Protein AF-A0A2J4YG59-F1 (afdb_monomer)

Nearest PDB structures (foldseek):
  5ew5-assembly4_D  TM=4.279E-01  e=3.680E-01  Escherichia coli
  7nsu-assembly1_D  TM=4.277E-01  e=5.161E-01  Escherichia coli
  1ujw-assembly1_B  TM=4.300E-01  e=7.659E-01  Escherichia coli
  2ysu-assembly1_B  TM=3.953E-01  e=5.778E-01  Escherichia coli
  2b5u-assembly2_C  TM=3.049E-01  e=3.107E-01  Escherichia coli

Foldseek 3Di:
DDPPCPVVVVVVVVVVVVVVVVVVVVVLLVVLVVLLVVLVVLLVVLVVLLVVLVVQLVVLVVVLVVLVCCVPPPVPHDPVVNVVSVVSNVVSVVSNVVSVVVNVVSVVSNCVSVVNNCVVVVVAQPQDPNDGRHD

Mean predicted aligned error: 7.27 Å

Structure (mmCIF, N/CA/C/O backbone):
data_AF-A0A2J4YG59-F1
#
_entry.id   AF-A0A2J4YG59-F1
#
loop_
_atom_site.group_PDB
_atom_site.id
_atom_site.type_symbol
_atom_site.label_atom_id
_atom_site.label_alt_id
_atom_site.label_comp_id
_atom_site.label_asym_id
_atom_site.label_entity_id
_atom_site.label_seq_id
_atom_site.pdbx_PDB_ins_code
_atom_site.Cartn_x
_atom_site.Cartn_y
_atom_site.Cartn_z
_atom_site.occupancy
_atom_site.B_iso_or_equiv
_atom_site.auth_seq_id
_atom_site.auth_comp_id
_atom_site.auth_asym_id
_atom_site.auth_atom_id
_atom_site.pdbx_PDB_model_num
ATOM 1 N N . ILE A 1 1 ? -29.754 3.925 60.245 1.00 60.34 1 ILE A N 1
ATOM 2 C CA . ILE A 1 1 ? -28.271 3.873 60.226 1.00 60.34 1 ILE A CA 1
ATOM 3 C C . ILE A 1 1 ? -27.797 4.809 59.117 1.00 60.34 1 ILE A C 1
ATOM 5 O O . ILE A 1 1 ? -28.159 4.584 57.970 1.00 60.34 1 ILE A O 1
ATOM 9 N N . TYR A 1 2 ? -27.098 5.896 59.456 1.00 65.44 2 TYR A N 1
ATOM 10 C CA . TYR A 1 2 ? -26.548 6.870 58.501 1.00 65.44 2 TYR A CA 1
ATOM 11 C C . TYR A 1 2 ? -25.168 6.391 58.031 1.00 65.44 2 TYR A C 1
ATOM 13 O O . TYR A 1 2 ? -24.305 6.134 58.863 1.00 65.44 2 TYR A O 1
ATOM 21 N N . GLN A 1 3 ? -24.964 6.236 56.720 1.00 74.62 3 GLN A N 1
ATOM 22 C CA . GLN A 1 3 ? -23.748 5.629 56.145 1.00 74.62 3 GLN A CA 1
ATOM 23 C C . GLN A 1 3 ? -22.693 6.658 55.686 1.00 74.62 3 GLN A C 1
ATOM 25 O O . GLN A 1 3 ? -21.903 6.375 54.790 1.00 74.62 3 GLN A O 1
ATOM 30 N N . GLY A 1 4 ? -22.691 7.875 56.243 1.00 79.81 4 GLY A N 1
ATOM 31 C CA . GLY A 1 4 ? -21.603 8.845 56.032 1.00 79.81 4 GLY A CA 1
ATOM 32 C C . GLY A 1 4 ? -21.341 9.253 54.574 1.00 79.81 4 GLY A C 1
ATOM 33 O O . GLY A 1 4 ? -20.219 9.611 54.243 1.00 79.81 4 GLY A O 1
ATOM 34 N N . GLY A 1 5 ? -22.341 9.167 53.688 1.00 84.00 5 GLY A N 1
ATOM 35 C CA . GLY A 1 5 ? -22.197 9.508 52.265 1.00 84.00 5 GLY A CA 1
ATOM 36 C C . GLY A 1 5 ? -21.576 8.419 51.377 1.00 84.00 5 GLY A C 1
ATOM 37 O O . GLY A 1 5 ? -21.478 8.626 50.170 1.00 84.00 5 GLY A O 1
ATOM 38 N N . ALA A 1 6 ? -21.222 7.243 51.913 1.00 86.06 6 ALA A N 1
ATOM 39 C CA . ALA A 1 6 ? -20.589 6.157 51.150 1.00 86.06 6 ALA A CA 1
ATOM 40 C C . ALA A 1 6 ? -21.426 5.673 49.947 1.00 86.06 6 ALA A C 1
ATOM 42 O O . ALA A 1 6 ? -20.887 5.393 48.874 1.00 86.06 6 ALA A O 1
ATOM 43 N N . MET A 1 7 ? -22.754 5.631 50.099 1.00 84.69 7 MET A N 1
ATOM 44 C CA . MET A 1 7 ? -23.677 5.287 49.009 1.00 84.69 7 MET A CA 1
ATOM 45 C C . MET A 1 7 ? -23.691 6.345 47.904 1.00 84.69 7 MET A C 1
ATOM 47 O O . MET A 1 7 ? -23.741 5.997 46.726 1.00 84.69 7 MET A O 1
ATOM 51 N N . THR A 1 8 ? -23.605 7.625 48.271 1.00 89.31 8 THR A N 1
ATOM 52 C CA . THR A 1 8 ? -23.512 8.733 47.314 1.00 89.31 8 THR A CA 1
ATOM 53 C C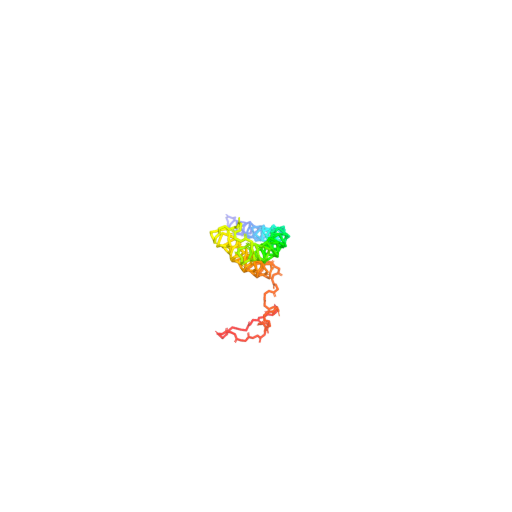 . THR A 1 8 ? -22.197 8.656 46.545 1.00 89.31 8 THR A C 1
ATOM 55 O O . THR A 1 8 ? -22.218 8.642 45.321 1.00 89.31 8 THR A O 1
ATOM 58 N N . ALA A 1 9 ? -21.071 8.472 47.244 1.00 90.31 9 ALA A N 1
ATOM 59 C CA . ALA A 1 9 ? -19.760 8.321 46.614 1.00 90.31 9 ALA A CA 1
ATOM 60 C C . ALA A 1 9 ? -19.701 7.115 45.658 1.00 90.31 9 ALA A C 1
ATOM 62 O O . ALA A 1 9 ? -19.189 7.235 44.548 1.00 90.31 9 ALA A O 1
ATOM 63 N N . SER A 1 10 ? -20.273 5.969 46.047 1.00 91.25 10 SER A N 1
ATOM 64 C CA . SER A 1 10 ? -20.352 4.791 45.167 1.00 91.25 10 SER A CA 1
ATOM 65 C C . SER A 1 10 ? -21.209 5.046 43.927 1.00 91.25 10 SER A C 1
ATOM 67 O O . SER A 1 10 ? -20.845 4.628 42.828 1.00 91.25 10 SER A O 1
ATOM 69 N N . ARG A 1 11 ? -22.337 5.751 44.078 1.00 93.38 11 ARG A N 1
ATOM 70 C CA . ARG A 1 11 ? -23.198 6.127 42.950 1.00 93.38 11 ARG A CA 1
ATOM 71 C C . ARG A 1 11 ? -22.464 7.048 41.979 1.00 93.38 11 ARG A C 1
ATOM 73 O O . ARG A 1 11 ? -22.504 6.811 40.775 1.00 93.38 11 ARG A O 1
ATOM 80 N N . ASP A 1 12 ? -21.794 8.069 42.497 1.00 94.00 12 ASP A N 1
ATOM 81 C CA . ASP A 1 12 ? -21.087 9.052 41.680 1.00 94.00 12 ASP A CA 1
ATOM 82 C C . ASP A 1 12 ? -19.880 8.402 40.968 1.00 94.00 12 ASP A C 1
ATOM 84 O O . ASP A 1 12 ? -19.644 8.655 39.786 1.00 94.00 12 ASP A O 1
ATOM 88 N N . ALA A 1 13 ? -19.184 7.464 41.626 1.00 94.94 13 ALA A N 1
ATOM 89 C CA . ALA A 1 13 ? -18.144 6.649 40.996 1.00 94.94 13 ALA A CA 1
ATOM 90 C C . ALA A 1 13 ? -18.694 5.804 39.832 1.00 94.94 13 ALA A C 1
ATOM 92 O O . ALA A 1 13 ? -18.119 5.813 38.745 1.00 94.94 13 ALA A O 1
ATOM 93 N N . ALA A 1 14 ? -19.835 5.130 40.016 1.00 95.19 14 ALA A N 1
ATOM 94 C CA . ALA A 1 14 ? -20.476 4.357 38.952 1.00 95.19 14 ALA A CA 1
ATOM 95 C C . ALA A 1 14 ? -20.923 5.242 37.771 1.00 95.19 14 ALA A C 1
ATOM 97 O O . ALA A 1 14 ? -20.765 4.856 36.611 1.00 95.19 14 ALA A O 1
ATOM 98 N N . GLN A 1 15 ? -21.434 6.448 38.048 1.00 96.12 15 GLN A N 1
ATOM 99 C CA . GLN A 1 15 ? -21.765 7.434 37.013 1.00 96.12 15 GLN A CA 1
ATOM 100 C C . GLN A 1 15 ? -20.523 7.865 36.226 1.00 96.12 15 GLN A C 1
ATOM 102 O O . GLN A 1 15 ? -20.569 7.916 34.995 1.00 96.12 15 GLN A O 1
ATOM 107 N N . GLN A 1 16 ? -19.402 8.105 36.909 1.00 96.94 16 GLN A N 1
ATOM 108 C CA . GLN A 1 16 ? -18.139 8.441 36.257 1.00 96.94 16 GLN A CA 1
ATOM 109 C C . GLN A 1 16 ? -17.597 7.274 35.421 1.00 96.94 16 GLN A C 1
ATOM 111 O O . GLN A 1 16 ? -17.122 7.493 34.307 1.00 96.94 16 GLN A O 1
ATOM 116 N N . SER A 1 17 ? -17.707 6.032 35.902 1.00 97.06 17 SER A N 1
ATOM 117 C CA . SER A 1 17 ? -17.337 4.842 35.125 1.00 97.06 17 SER A CA 1
ATOM 118 C C . SER A 1 17 ? -18.176 4.702 33.854 1.00 97.06 17 SER A C 1
ATOM 120 O O . SER A 1 17 ? -17.627 4.420 32.790 1.00 97.06 17 SER A O 1
ATOM 122 N N . LEU A 1 18 ? -19.486 4.953 33.929 1.00 97.12 18 LEU A N 1
ATOM 123 C CA . LEU A 1 18 ? -20.361 4.959 32.756 1.00 97.12 18 LEU A CA 1
ATOM 124 C C . LEU A 1 18 ? -19.977 6.073 31.770 1.00 97.12 18 LEU A C 1
ATOM 126 O O . LEU A 1 18 ? -19.901 5.834 30.564 1.00 97.12 18 LEU A O 1
ATOM 130 N N . ALA A 1 1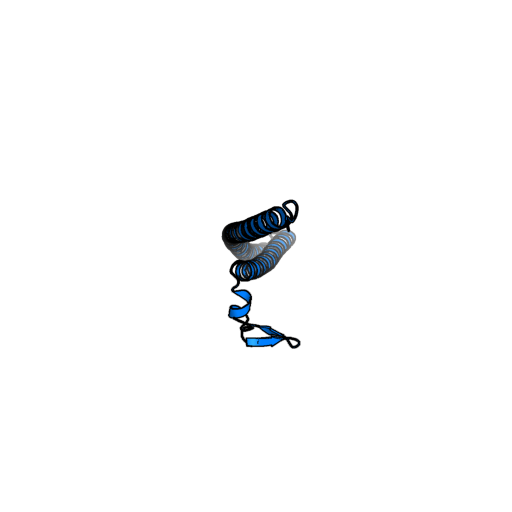9 ? -19.709 7.283 32.267 1.00 97.44 19 ALA A N 1
ATOM 131 C CA . ALA A 1 19 ? -19.262 8.400 31.439 1.00 97.44 19 ALA A CA 1
ATOM 132 C C . ALA A 1 19 ? -17.931 8.085 30.732 1.00 97.44 19 ALA A C 1
ATOM 134 O O . ALA A 1 19 ? -17.804 8.331 29.532 1.00 97.44 19 ALA A O 1
ATOM 135 N N . ALA A 1 20 ? -16.980 7.474 31.444 1.00 97.44 20 ALA A N 1
ATOM 136 C CA . ALA A 1 20 ? -15.702 7.035 30.892 1.00 97.44 20 ALA A CA 1
ATOM 137 C C . ALA A 1 20 ? -15.873 5.943 29.824 1.00 97.44 20 ALA A C 1
ATOM 139 O O . ALA A 1 20 ? -15.272 6.040 28.757 1.00 97.44 20 ALA A O 1
ATOM 140 N N . ALA A 1 21 ? -16.732 4.947 30.059 1.00 97.44 21 ALA A N 1
ATOM 141 C CA . ALA A 1 21 ? -17.031 3.909 29.071 1.00 97.44 21 ALA A CA 1
ATOM 142 C C . ALA A 1 21 ? -17.662 4.497 27.795 1.00 97.44 21 ALA A C 1
ATOM 144 O O . ALA A 1 21 ? -17.247 4.170 26.684 1.00 97.44 21 ALA A O 1
ATOM 145 N N . ASN A 1 22 ? -18.608 5.429 27.939 1.00 97.69 22 ASN A N 1
ATOM 146 C CA . ASN A 1 22 ? -19.213 6.128 26.804 1.00 97.69 22 ASN A CA 1
ATOM 147 C C . ASN A 1 22 ? -18.195 6.980 26.032 1.00 97.69 22 ASN A C 1
ATOM 149 O O . ASN A 1 22 ? -18.250 7.045 24.803 1.00 97.69 22 ASN A O 1
ATOM 153 N N . ALA A 1 23 ? -17.261 7.629 26.733 1.00 97.88 23 ALA A N 1
ATOM 154 C CA . ALA A 1 23 ? -16.166 8.357 26.101 1.00 97.88 23 ALA A CA 1
ATOM 155 C C . ALA A 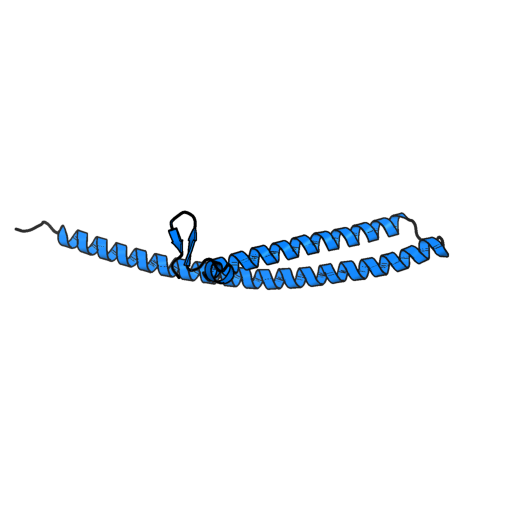1 23 ? -15.233 7.407 25.335 1.00 97.88 23 ALA A C 1
ATOM 157 O O . ALA A 1 23 ? -14.920 7.679 24.181 1.00 97.88 23 ALA A O 1
ATOM 158 N N . ALA A 1 24 ? -14.871 6.263 25.922 1.00 97.19 24 ALA A N 1
ATOM 159 C CA . ALA A 1 24 ? -14.042 5.253 25.269 1.00 97.19 24 ALA A CA 1
ATOM 160 C C . ALA A 1 24 ? -14.683 4.715 23.978 1.00 97.19 24 ALA A C 1
ATOM 162 O O . ALA A 1 24 ? -13.995 4.570 22.970 1.00 97.19 24 ALA A O 1
ATOM 163 N N . ILE A 1 25 ? -16.004 4.493 23.969 1.00 96.25 25 ILE A N 1
ATOM 164 C CA . ILE A 1 25 ? -16.744 4.104 22.756 1.00 96.25 25 ILE A CA 1
ATOM 165 C C . ILE A 1 25 ? -16.634 5.187 21.674 1.00 96.25 25 ILE A C 1
ATOM 167 O O . ILE A 1 25 ? -16.341 4.872 20.522 1.00 96.25 25 ILE A O 1
ATOM 171 N N . LYS A 1 26 ? -16.841 6.462 22.030 1.00 96.31 26 LYS A N 1
ATOM 172 C CA . LYS A 1 26 ? -16.728 7.579 21.075 1.00 96.31 26 LYS A CA 1
ATOM 173 C C . LYS A 1 26 ? -15.315 7.702 20.507 1.00 96.31 26 LYS A C 1
ATOM 175 O O . LYS A 1 26 ? -15.171 7.897 19.303 1.00 96.31 26 LYS A O 1
ATOM 180 N N . THR A 1 27 ? -14.291 7.551 21.345 1.00 96.62 27 THR A N 1
ATOM 181 C CA . THR A 1 27 ? -12.892 7.540 20.902 1.00 96.62 27 THR A CA 1
ATOM 182 C C . THR A 1 27 ? -12.640 6.391 19.932 1.00 96.62 27 THR A C 1
ATOM 184 O O . THR A 1 27 ? -12.144 6.629 18.840 1.00 96.62 27 THR A O 1
ATOM 187 N N . ALA A 1 28 ? -13.079 5.171 20.254 1.00 91.88 28 ALA A N 1
ATOM 188 C CA . ALA A 1 28 ? -12.913 4.023 19.364 1.00 91.88 28 ALA A CA 1
ATOM 189 C C . ALA A 1 28 ? -13.596 4.226 17.996 1.00 91.88 28 ALA A C 1
ATOM 191 O O . ALA A 1 28 ? -13.041 3.856 16.962 1.00 91.88 28 ALA A O 1
ATOM 192 N N . GLN A 1 29 ? -14.781 4.846 17.969 1.00 91.44 29 GLN A N 1
ATOM 193 C CA . GLN A 1 29 ? -15.482 5.188 16.724 1.00 91.44 29 GLN A CA 1
ATOM 194 C C . GLN A 1 29 ? -14.737 6.247 15.903 1.00 91.44 29 GLN A C 1
ATOM 196 O O . GLN A 1 29 ? -14.653 6.133 14.675 1.00 91.44 29 GLN A O 1
ATOM 201 N N . LEU A 1 30 ? -14.198 7.272 16.568 1.00 95.12 30 LEU A N 1
ATOM 202 C CA . LEU A 1 30 ? -13.401 8.308 15.920 1.00 95.12 30 LEU A CA 1
ATOM 203 C C . LEU A 1 30 ? -12.117 7.716 15.333 1.00 95.12 30 LEU A C 1
ATOM 205 O O . LEU A 1 30 ? -11.837 7.942 14.159 1.00 95.12 30 LEU A O 1
ATOM 209 N N . ASP A 1 31 ? -11.393 6.913 16.110 1.00 92.44 31 ASP A N 1
ATOM 210 C CA . ASP A 1 31 ? -10.152 6.262 15.691 1.00 92.44 31 ASP A CA 1
ATOM 211 C C . ASP A 1 31 ? -10.385 5.347 14.485 1.00 92.44 31 ASP A C 1
ATOM 213 O O . ASP A 1 31 ? -9.623 5.386 13.518 1.00 92.44 31 ASP A O 1
ATOM 217 N N . AL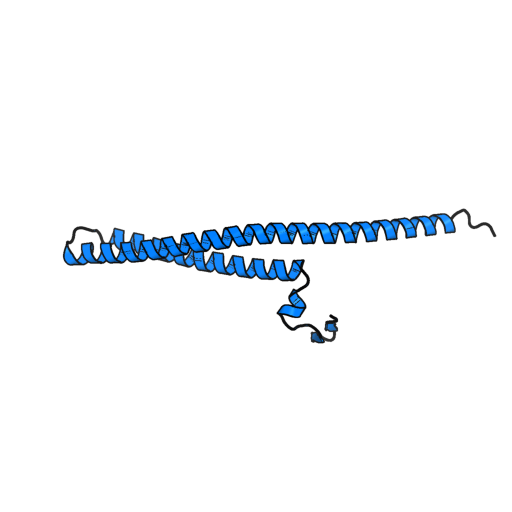A A 1 32 ? -11.461 4.552 14.498 1.00 90.06 32 ALA A N 1
ATOM 218 C CA . ALA A 1 32 ? -11.834 3.714 13.360 1.00 90.06 32 ALA A CA 1
ATOM 219 C C . ALA A 1 32 ? -12.133 4.559 12.112 1.00 90.06 32 ALA A C 1
ATOM 221 O O . ALA A 1 32 ? -11.657 4.246 11.022 1.00 90.06 32 ALA A O 1
ATOM 222 N N . SER A 1 33 ? -12.866 5.665 12.267 1.00 91.19 33 SER A N 1
ATOM 223 C CA . SER A 1 33 ? -13.193 6.568 11.155 1.00 91.19 33 SER A CA 1
ATOM 224 C C . SER A 1 33 ? -11.946 7.248 10.583 1.00 91.19 33 SER A C 1
ATOM 226 O O . SER A 1 33 ? -11.793 7.342 9.366 1.00 91.19 33 SER A O 1
ATOM 228 N N . GLN A 1 34 ? -11.031 7.692 11.447 1.00 93.44 34 GLN A N 1
ATOM 229 C CA . GLN A 1 34 ? -9.760 8.291 11.042 1.00 93.44 34 GLN A CA 1
ATOM 230 C C . GLN A 1 34 ? -8.888 7.288 10.287 1.00 93.44 34 GLN A C 1
ATOM 232 O O . GLN A 1 34 ? -8.404 7.610 9.203 1.00 93.44 34 GLN A O 1
ATOM 237 N N . LYS A 1 35 ? -8.745 6.063 10.810 1.00 91.38 35 LYS A N 1
ATOM 238 C CA . LYS A 1 35 ? -8.001 4.986 10.144 1.00 91.38 35 LYS A CA 1
ATOM 239 C C . LYS A 1 35 ? -8.583 4.662 8.774 1.00 91.38 35 LYS A C 1
ATOM 241 O O . LYS A 1 35 ? -7.836 4.599 7.811 1.00 91.38 35 LYS A O 1
ATOM 246 N N . LEU A 1 36 ? -9.906 4.537 8.657 1.00 91.31 36 LEU A N 1
ATOM 247 C CA . LEU A 1 36 ? -10.554 4.251 7.373 1.00 91.31 36 LEU A CA 1
ATOM 248 C C . LEU A 1 36 ? -10.341 5.357 6.337 1.00 91.31 36 LEU A C 1
ATOM 250 O O . LEU A 1 36 ? -10.105 5.052 5.169 1.00 91.31 36 LEU A O 1
ATOM 254 N N . ASN A 1 37 ? -10.401 6.626 6.746 1.00 92.00 37 ASN A N 1
ATOM 255 C CA . ASN A 1 37 ? -10.122 7.742 5.843 1.00 92.00 37 ASN A CA 1
ATOM 256 C C . ASN A 1 37 ? -8.654 7.744 5.400 1.00 92.00 37 ASN A C 1
ATOM 258 O O . ASN A 1 37 ? -8.389 7.802 4.203 1.00 92.00 37 ASN A O 1
ATOM 262 N N . ALA A 1 38 ? -7.719 7.587 6.341 1.00 91.38 38 ALA A N 1
ATOM 263 C CA . ALA A 1 38 ? -6.295 7.502 6.029 1.00 91.38 38 ALA A CA 1
ATOM 264 C C . ALA A 1 38 ? -5.992 6.332 5.078 1.00 91.38 38 ALA A C 1
ATOM 266 O O . ALA A 1 38 ? -5.323 6.521 4.065 1.00 91.38 38 ALA A O 1
ATOM 267 N N . SER A 1 39 ? -6.557 5.148 5.341 1.00 91.31 39 SER A N 1
ATOM 268 C CA . SER A 1 39 ? -6.381 3.985 4.472 1.00 91.31 39 SER A CA 1
ATOM 269 C C . SER A 1 39 ? -6.998 4.183 3.090 1.00 91.31 39 SER A C 1
ATOM 271 O O . SER A 1 39 ? -6.466 3.696 2.098 1.00 91.31 39 SER A O 1
ATOM 273 N N . ARG A 1 40 ? -8.113 4.908 2.983 1.00 90.81 40 ARG A N 1
ATOM 274 C CA . ARG A 1 40 ? -8.705 5.231 1.682 1.00 90.81 40 ARG A CA 1
ATOM 275 C C . ARG A 1 40 ? -7.782 6.126 0.858 1.00 90.81 40 ARG A C 1
ATOM 277 O O . ARG A 1 40 ? -7.582 5.854 -0.325 1.00 90.81 40 ARG A O 1
ATOM 284 N N . ASP A 1 41 ? -7.240 7.170 1.472 1.00 94.19 41 ASP A N 1
ATOM 285 C CA . ASP A 1 41 ? -6.344 8.109 0.798 1.00 94.19 41 ASP A CA 1
ATOM 286 C C . ASP A 1 41 ? -5.043 7.412 0.375 1.00 94.19 41 ASP A C 1
ATOM 288 O O . ASP A 1 41 ? -4.583 7.561 -0.761 1.00 94.19 41 ASP A O 1
ATOM 292 N N . GLU A 1 42 ? -4.491 6.566 1.246 1.00 95.50 42 GLU A N 1
ATOM 293 C CA . GLU A 1 42 ? -3.316 5.753 0.940 1.00 95.50 42 GLU A CA 1
ATOM 294 C C . GLU A 1 42 ? -3.573 4.774 -0.215 1.00 95.50 42 GLU A C 1
ATOM 296 O O . GLU A 1 42 ? -2.744 4.665 -1.120 1.00 95.50 42 GLU A O 1
ATOM 301 N N . ALA A 1 43 ? -4.747 4.135 -0.268 1.00 94.75 43 ALA A N 1
ATOM 302 C CA . ALA A 1 43 ? -5.096 3.209 -1.345 1.00 94.75 43 ALA A CA 1
ATOM 303 C C . ALA A 1 43 ? -5.127 3.907 -2.711 1.00 94.75 43 ALA A C 1
ATOM 305 O O . ALA A 1 43 ? -4.628 3.368 -3.702 1.00 94.75 43 ALA A O 1
ATOM 306 N N . VAL A 1 44 ? -5.674 5.126 -2.768 1.00 96.00 44 VAL A N 1
ATOM 307 C CA . VAL A 1 44 ? -5.685 5.942 -3.991 1.00 96.00 44 VAL A CA 1
ATOM 308 C C . VAL A 1 44 ? -4.256 6.275 -4.427 1.00 96.00 44 VAL A C 1
ATOM 310 O O . VAL A 1 44 ? -3.922 6.112 -5.603 1.00 96.00 44 VAL A O 1
ATOM 313 N N . ASN A 1 45 ? -3.397 6.679 -3.491 1.00 97.00 45 ASN A N 1
ATOM 314 C CA . ASN A 1 45 ? -2.004 7.028 -3.779 1.00 97.00 45 ASN A CA 1
ATOM 315 C C . ASN A 1 45 ? -1.186 5.822 -4.267 1.00 97.00 45 ASN A C 1
ATOM 317 O O . ASN A 1 45 ? -0.431 5.928 -5.240 1.00 97.00 45 ASN A O 1
ATOM 321 N N . LEU A 1 46 ? -1.353 4.658 -3.637 1.00 97.75 46 LEU A N 1
ATOM 322 C CA . LEU A 1 46 ? -0.690 3.421 -4.048 1.00 97.75 46 LEU A CA 1
ATOM 323 C C . LEU A 1 46 ? -1.177 2.954 -5.426 1.00 97.75 46 LEU A C 1
ATOM 325 O O . LEU A 1 46 ? -0.360 2.580 -6.266 1.00 97.75 46 LEU A O 1
ATOM 329 N N . ALA A 1 47 ? -2.480 3.040 -5.710 1.00 96.31 47 ALA A N 1
ATOM 330 C CA . ALA A 1 47 ? -3.026 2.691 -7.021 1.00 96.31 47 ALA A CA 1
ATOM 331 C C . ALA A 1 47 ? -2.475 3.592 -8.142 1.00 96.31 47 ALA A C 1
ATOM 333 O O . ALA A 1 47 ? -2.116 3.103 -9.217 1.00 96.31 47 ALA A O 1
ATOM 334 N N . GLN A 1 48 ? -2.355 4.900 -7.889 1.00 97.62 48 GLN A N 1
ATOM 335 C CA . GLN A 1 48 ? -1.717 5.833 -8.824 1.00 97.62 48 GLN A CA 1
ATOM 336 C C . GLN A 1 48 ? -0.235 5.498 -9.032 1.00 97.62 48 GLN A C 1
ATOM 338 O O . GLN A 1 48 ? 0.226 5.422 -10.173 1.00 97.62 48 GLN A O 1
ATOM 343 N N . SER A 1 49 ? 0.492 5.235 -7.943 1.00 97.44 49 SER A N 1
ATOM 344 C CA . SER A 1 49 ? 1.910 4.858 -7.986 1.00 97.44 49 SER A CA 1
ATOM 345 C C . SER A 1 49 ? 2.127 3.585 -8.806 1.00 97.44 49 SER A C 1
ATOM 347 O O . SER A 1 49 ? 2.992 3.558 -9.682 1.00 97.44 49 SER A O 1
ATOM 349 N N . LEU A 1 50 ? 1.283 2.568 -8.609 1.00 98.06 50 LEU A N 1
ATOM 350 C CA . LEU A 1 50 ? 1.314 1.325 -9.378 1.00 98.06 50 LEU A CA 1
ATOM 351 C C . LEU A 1 50 ? 1.099 1.579 -10.878 1.00 98.06 50 LEU A C 1
ATOM 353 O O . LEU A 1 50 ? 1.781 0.987 -11.715 1.00 98.06 50 LEU A O 1
ATOM 357 N N . GLY A 1 51 ? 0.182 2.485 -11.233 1.00 97.69 51 GLY A N 1
ATOM 358 C CA . GLY A 1 51 ? -0.049 2.892 -12.620 1.00 97.69 51 GLY A CA 1
ATOM 359 C C . GLY A 1 51 ? 1.179 3.543 -13.267 1.00 97.69 51 GLY A C 1
ATOM 360 O O . GLY A 1 51 ? 1.535 3.206 -14.398 1.00 97.69 51 GLY A O 1
ATOM 361 N N . ILE A 1 52 ? 1.863 4.431 -12.540 1.00 97.62 52 ILE A N 1
ATOM 362 C CA . ILE A 1 52 ? 3.101 5.079 -13.001 1.00 97.62 52 ILE A CA 1
ATOM 363 C C . ILE A 1 52 ? 4.209 4.042 -13.204 1.00 97.62 52 ILE A C 1
ATOM 365 O O . ILE A 1 52 ? 4.839 4.020 -14.261 1.00 97.62 52 ILE A O 1
ATOM 369 N N . GLN A 1 53 ? 4.412 3.147 -12.237 1.00 98.25 53 GLN A N 1
ATOM 370 C CA . GLN A 1 53 ? 5.446 2.112 -12.305 1.00 98.25 53 GLN A CA 1
ATOM 371 C C . GLN A 1 53 ? 5.197 1.127 -13.461 1.00 98.25 53 GLN A C 1
ATOM 373 O O . GLN A 1 53 ? 6.136 0.757 -14.169 1.00 98.25 53 GLN A O 1
ATOM 378 N N . LYS A 1 54 ? 3.933 0.743 -13.711 1.00 98.25 54 LYS A N 1
ATOM 379 C CA . LYS A 1 54 ? 3.543 -0.076 -14.875 1.00 98.25 54 LYS A CA 1
ATOM 380 C C . LYS A 1 54 ? 3.872 0.619 -16.188 1.00 98.25 54 LYS A C 1
ATOM 382 O O . LYS A 1 54 ? 4.439 0.006 -17.091 1.00 98.25 54 LYS A O 1
ATOM 387 N N . ARG A 1 55 ? 3.569 1.914 -16.286 1.00 97.94 55 ARG A N 1
ATOM 388 C CA . ARG A 1 55 ? 3.904 2.709 -17.470 1.00 97.94 55 ARG A CA 1
ATOM 389 C C . ARG A 1 55 ? 5.416 2.824 -17.670 1.00 97.94 55 ARG A C 1
ATOM 391 O O . ARG A 1 55 ? 5.880 2.697 -18.798 1.00 97.94 55 ARG A O 1
ATOM 398 N N . GLN A 1 56 ? 6.178 3.036 -16.598 1.00 97.25 56 GLN A N 1
ATOM 399 C CA . GLN A 1 56 ? 7.639 3.105 -16.653 1.00 97.25 56 GLN A CA 1
ATOM 400 C C . GLN A 1 56 ? 8.241 1.793 -17.160 1.00 97.25 56 GLN A C 1
ATOM 402 O O . GLN A 1 56 ? 9.075 1.821 -18.059 1.00 97.25 56 GLN A O 1
ATOM 407 N N . GLN A 1 57 ? 7.765 0.650 -16.657 1.00 98.25 57 GLN A N 1
ATOM 408 C CA . GLN A 1 57 ? 8.177 -0.661 -17.157 1.00 98.25 57 GLN A CA 1
ATOM 409 C C . GLN A 1 57 ? 7.903 -0.801 -18.663 1.00 98.25 57 GLN A C 1
ATOM 411 O O . GLN A 1 57 ? 8.801 -1.177 -19.408 1.00 98.25 57 GLN A O 1
ATOM 416 N N . GLN A 1 58 ? 6.688 -0.477 -19.119 1.00 98.25 58 GLN A N 1
ATOM 417 C CA . GLN A 1 58 ? 6.313 -0.595 -20.535 1.00 98.25 58 GLN A CA 1
ATOM 418 C C . GLN A 1 58 ? 7.178 0.285 -21.445 1.00 98.25 58 GLN A C 1
ATOM 420 O O . GLN A 1 58 ? 7.607 -0.154 -22.511 1.00 98.25 58 GLN A O 1
ATOM 425 N N . LEU A 1 59 ? 7.445 1.525 -21.028 1.00 98.00 59 LEU A N 1
ATOM 426 C CA . LEU A 1 59 ? 8.321 2.438 -21.766 1.00 98.00 59 LEU A CA 1
ATOM 427 C C . LEU A 1 59 ? 9.773 1.944 -21.773 1.00 98.00 59 LEU A C 1
ATOM 429 O O . LEU A 1 59 ? 10.436 2.015 -22.809 1.00 98.00 59 LEU A O 1
ATOM 433 N N . GLY A 1 60 ? 10.252 1.401 -20.653 1.00 97.50 60 GLY A N 1
ATOM 434 C CA . GLY A 1 60 ? 11.562 0.763 -20.563 1.00 97.50 60 GLY A CA 1
ATOM 435 C C . GLY A 1 60 ? 11.689 -0.414 -21.531 1.00 97.50 60 GLY A C 1
ATOM 436 O O . GLY A 1 60 ? 12.642 -0.470 -22.299 1.00 97.50 60 GLY A O 1
ATOM 437 N N . GLU A 1 61 ? 10.698 -1.306 -21.584 1.00 97.88 61 GLU A N 1
ATOM 438 C CA . GLU A 1 61 ? 10.682 -2.461 -22.497 1.00 97.88 61 GLU A CA 1
ATOM 439 C C . GLU A 1 61 ? 10.716 -2.040 -23.977 1.00 97.88 61 GLU A C 1
ATOM 441 O O . GLU A 1 61 ? 11.462 -2.621 -24.769 1.00 97.88 61 GLU A O 1
ATOM 446 N N . GLN A 1 62 ? 9.981 -0.987 -24.350 1.00 97.69 62 GLN A N 1
ATOM 447 C CA . GLN A 1 62 ? 10.037 -0.408 -25.701 1.00 97.69 62 GLN A CA 1
ATOM 448 C C . GLN A 1 62 ? 11.416 0.193 -26.009 1.00 97.69 62 GLN A C 1
ATOM 450 O O . GLN A 1 62 ? 11.963 -0.017 -27.093 1.00 97.69 62 GLN A O 1
ATOM 455 N N . THR A 1 63 ? 11.999 0.908 -25.045 1.00 96.31 63 THR A N 1
ATOM 456 C CA . THR A 1 63 ? 13.327 1.528 -25.180 1.00 96.31 63 THR A CA 1
ATOM 457 C C . THR A 1 63 ? 14.410 0.466 -25.326 1.00 96.31 63 THR A C 1
ATOM 459 O O . THR A 1 63 ? 15.281 0.578 -26.186 1.00 96.31 63 THR A O 1
ATOM 462 N N . ARG A 1 64 ? 14.317 -0.611 -24.542 1.00 95.81 64 ARG A N 1
ATOM 463 C CA . ARG A 1 64 ? 15.216 -1.761 -24.605 1.00 95.81 64 ARG A CA 1
ATOM 464 C C . ARG A 1 64 ? 15.205 -2.394 -25.989 1.00 95.81 64 ARG A C 1
ATOM 466 O O . ARG A 1 64 ? 16.273 -2.657 -26.529 1.00 95.81 64 ARG A O 1
ATOM 473 N N . ALA A 1 65 ? 14.020 -2.619 -26.563 1.00 94.81 65 ALA A N 1
ATOM 474 C CA . ALA A 1 65 ? 13.886 -3.185 -27.903 1.00 94.81 65 ALA A CA 1
ATOM 475 C C . ALA A 1 65 ? 14.558 -2.290 -28.959 1.00 94.81 65 ALA A C 1
ATOM 477 O O . ALA A 1 65 ? 15.383 -2.763 -29.737 1.00 94.81 65 ALA A O 1
ATOM 478 N N . LEU A 1 66 ? 14.298 -0.979 -28.911 1.00 94.00 66 LEU A N 1
ATOM 479 C CA . LEU A 1 66 ? 14.927 -0.011 -29.811 1.00 94.00 66 LEU A CA 1
ATOM 480 C C . LEU A 1 66 ? 16.460 0.017 -29.666 1.00 94.00 66 LEU A C 1
ATOM 482 O O . LEU A 1 66 ? 17.184 0.097 -30.659 1.00 94.00 66 LEU A O 1
ATOM 486 N N . TYR A 1 67 ? 16.969 -0.026 -28.435 1.00 94.19 67 TYR A N 1
ATOM 487 C CA . TYR A 1 67 ? 18.409 -0.022 -28.167 1.00 94.19 67 TYR A CA 1
ATOM 488 C C . TYR A 1 67 ? 19.069 -1.334 -28.588 1.00 94.19 67 TYR A C 1
ATOM 490 O O . TYR A 1 67 ? 20.187 -1.313 -29.101 1.00 94.19 67 TYR A O 1
ATOM 498 N N . GLN A 1 68 ? 18.373 -2.460 -28.433 1.00 92.44 68 GLN A N 1
ATOM 499 C CA . GLN A 1 68 ? 18.825 -3.760 -28.912 1.00 92.44 68 GLN A CA 1
ATOM 500 C C . GLN A 1 68 ? 19.000 -3.770 -30.435 1.00 92.44 68 GLN A C 1
ATOM 502 O O . GLN A 1 68 ? 20.038 -4.226 -30.916 1.00 92.44 68 GLN A O 1
ATOM 507 N N . ASP A 1 69 ? 18.057 -3.196 -31.184 1.00 92.06 69 ASP A N 1
ATOM 508 C CA . ASP A 1 69 ? 18.185 -3.056 -32.637 1.00 92.06 69 ASP A CA 1
ATOM 509 C C . ASP A 1 69 ? 19.376 -2.162 -33.020 1.00 92.06 69 ASP A C 1
ATOM 511 O O . ASP A 1 69 ? 20.166 -2.521 -33.894 1.00 92.06 69 ASP A O 1
ATOM 515 N N . GLN A 1 70 ? 19.574 -1.033 -32.328 1.00 88.94 70 GLN A N 1
ATOM 516 C CA . GLN A 1 70 ? 20.708 -0.128 -32.579 1.00 88.94 70 GLN A CA 1
ATOM 517 C C . GLN A 1 70 ? 22.065 -0.769 -32.261 1.00 88.94 70 GLN A C 1
ATOM 519 O O . GLN A 1 70 ? 23.037 -0.550 -32.987 1.00 88.94 70 GLN A O 1
ATOM 524 N N . TYR A 1 71 ? 22.137 -1.578 -31.203 1.00 88.44 71 TYR A N 1
ATOM 525 C CA . TYR A 1 71 ? 23.340 -2.325 -30.843 1.00 88.44 71 TYR A CA 1
ATOM 526 C C . TYR A 1 71 ? 23.694 -3.371 -31.909 1.00 88.44 71 TYR A C 1
ATOM 528 O O . TYR A 1 71 ? 24.841 -3.430 -32.348 1.00 88.44 71 TYR A O 1
ATOM 536 N N . LEU A 1 72 ? 22.711 -4.163 -32.357 1.00 87.44 72 LEU A N 1
ATOM 537 C CA . LEU A 1 72 ? 22.931 -5.288 -33.273 1.00 87.44 72 LEU A CA 1
ATOM 538 C C . LEU A 1 72 ? 23.091 -4.873 -34.741 1.00 87.44 72 LEU A C 1
ATOM 540 O O . LEU A 1 72 ? 23.886 -5.477 -35.456 1.00 87.44 72 LEU A O 1
ATOM 544 N N . GLN A 1 73 ? 22.325 -3.884 -35.207 1.00 81.44 73 GLN A N 1
ATOM 545 C CA . GLN A 1 73 ? 22.253 -3.536 -36.633 1.00 81.44 73 GLN A CA 1
ATOM 546 C C . GLN A 1 73 ? 23.151 -2.357 -37.015 1.00 81.44 73 GLN A C 1
ATOM 548 O O . GLN A 1 73 ? 23.610 -2.281 -38.152 1.00 81.44 73 GLN A O 1
ATOM 553 N N . LEU A 1 74 ? 23.380 -1.422 -36.090 1.00 71.50 74 LEU A N 1
ATOM 554 C CA . LEU A 1 74 ? 24.002 -0.128 -36.393 1.00 71.50 74 LEU A CA 1
ATOM 555 C C . LEU A 1 74 ? 25.324 0.099 -35.647 1.00 71.50 74 LEU A C 1
ATOM 557 O O . LEU A 1 74 ? 26.053 1.025 -35.996 1.00 71.50 74 LEU A O 1
ATOM 561 N N . GLY A 1 75 ? 25.631 -0.701 -34.617 1.00 75.62 75 GLY A N 1
ATOM 562 C CA . GLY A 1 75 ? 26.827 -0.539 -33.779 1.00 75.62 75 GLY A CA 1
ATOM 563 C C . GLY A 1 75 ? 26.924 0.824 -33.076 1.00 75.62 75 GLY A C 1
ATOM 564 O O . GLY A 1 75 ? 27.987 1.186 -32.579 1.00 75.62 75 GLY A O 1
ATOM 565 N N . SER A 1 76 ? 25.837 1.602 -33.053 1.00 79.88 76 SER A N 1
ATOM 566 C CA . SER A 1 76 ? 25.819 3.009 -32.633 1.00 79.88 76 SER A CA 1
ATOM 567 C C . SER A 1 76 ? 25.506 3.207 -31.148 1.00 79.88 76 SER A C 1
ATOM 569 O O . SER A 1 76 ? 25.603 4.327 -30.644 1.00 79.88 76 SER A O 1
ATOM 571 N N . ARG A 1 77 ? 25.142 2.133 -30.433 1.00 87.44 77 ARG A N 1
ATOM 572 C CA . ARG A 1 77 ? 24.837 2.146 -28.997 1.00 87.44 77 ARG A CA 1
ATOM 573 C C . ARG A 1 77 ? 25.771 1.232 -28.213 1.00 87.44 77 ARG A C 1
ATOM 575 O O . ARG A 1 77 ? 25.999 0.110 -28.650 1.00 87.44 77 ARG A O 1
ATOM 582 N N . PRO A 1 78 ? 26.300 1.658 -27.056 1.00 90.56 78 PRO A N 1
ATOM 583 C CA . PRO A 1 78 ? 27.076 0.786 -26.185 1.00 90.56 78 PRO A CA 1
ATOM 584 C C . PRO A 1 78 ? 26.174 -0.218 -25.450 1.00 90.56 78 PRO A C 1
ATOM 586 O O . PRO A 1 78 ? 25.056 0.107 -25.059 1.00 90.56 78 PRO A O 1
ATOM 589 N N . LEU A 1 79 ? 26.697 -1.420 -25.170 1.00 90.12 79 LEU A N 1
ATOM 590 C CA . LEU A 1 79 ? 26.009 -2.448 -24.368 1.00 90.12 79 LEU A CA 1
ATOM 591 C C . LEU A 1 79 ? 25.554 -1.920 -22.994 1.00 90.12 79 LEU A C 1
ATOM 593 O O . LEU A 1 79 ? 24.525 -2.341 -22.475 1.00 90.12 79 LEU A O 1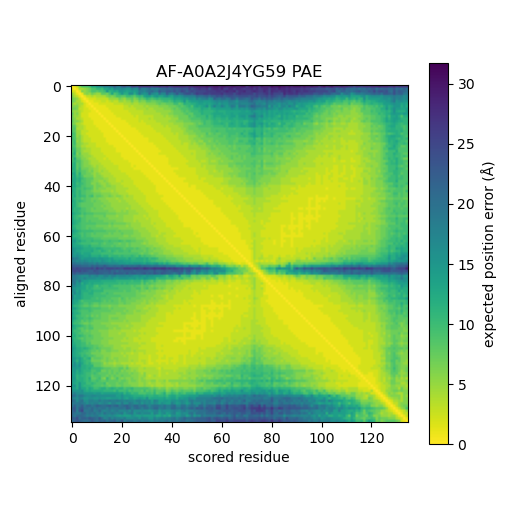
ATOM 597 N N . LEU A 1 80 ? 26.307 -0.977 -22.421 1.00 94.25 80 LEU A N 1
ATOM 598 C CA . LEU A 1 80 ? 25.977 -0.337 -21.150 1.00 94.25 80 LEU A CA 1
ATOM 599 C C . LEU A 1 80 ? 24.590 0.327 -21.165 1.00 94.25 80 LEU A C 1
ATOM 601 O O . LEU A 1 80 ? 23.873 0.227 -20.175 1.00 94.25 80 LEU A O 1
ATOM 605 N N . ASP A 1 81 ? 24.178 0.936 -22.282 1.00 93.88 81 ASP A N 1
ATOM 606 C CA . ASP A 1 81 ? 22.861 1.578 -22.388 1.00 93.88 81 ASP A CA 1
ATOM 607 C C . ASP A 1 81 ? 21.730 0.541 -22.284 1.00 93.88 81 ASP A C 1
ATOM 609 O O . ASP A 1 81 ? 20.713 0.800 -21.645 1.00 93.88 81 ASP A O 1
ATOM 613 N N . LEU A 1 82 ? 21.917 -0.660 -22.848 1.00 92.94 82 LEU A N 1
ATOM 614 C CA . LEU A 1 82 ? 20.947 -1.756 -22.731 1.00 92.94 82 LEU A CA 1
ATOM 615 C C . LEU A 1 82 ? 20.870 -2.263 -21.287 1.00 92.94 82 LEU A C 1
ATOM 617 O O . LEU A 1 82 ? 19.775 -2.480 -20.776 1.00 92.94 82 LEU A O 1
ATOM 621 N N . LEU A 1 83 ? 22.021 -2.423 -20.625 1.00 95.56 83 LEU A N 1
ATOM 622 C CA . LEU A 1 83 ? 22.084 -2.870 -19.230 1.00 95.56 83 LEU A CA 1
ATOM 623 C C . LEU A 1 83 ? 21.468 -1.851 -18.265 1.00 95.56 83 LEU A C 1
ATOM 625 O O . LEU A 1 83 ? 20.890 -2.241 -17.252 1.00 95.56 83 LEU A O 1
ATOM 629 N N . ASN A 1 84 ? 21.584 -0.557 -18.562 1.00 96.19 84 ASN A N 1
ATOM 630 C CA . ASN A 1 84 ? 20.950 0.497 -17.775 1.00 96.19 84 ASN A CA 1
ATOM 631 C C . ASN A 1 84 ? 19.426 0.444 -17.917 1.00 96.19 84 ASN A C 1
ATOM 633 O O . ASN A 1 84 ? 18.725 0.427 -16.909 1.00 96.19 84 ASN A O 1
ATOM 637 N N . VAL A 1 85 ? 18.914 0.323 -19.147 1.00 97.00 85 VAL A N 1
ATOM 638 C CA . VAL A 1 85 ? 17.469 0.168 -19.375 1.00 97.00 85 VAL A CA 1
ATOM 639 C C . VAL A 1 85 ? 16.946 -1.120 -18.730 1.00 97.00 85 VAL A C 1
ATOM 641 O O . VAL A 1 85 ? 15.880 -1.107 -18.116 1.00 97.00 85 VAL A O 1
ATOM 644 N N . ASP A 1 86 ? 17.701 -2.220 -18.796 1.00 96.31 86 ASP A N 1
ATOM 645 C CA . ASP A 1 86 ? 17.337 -3.461 -18.106 1.00 96.31 86 ASP A CA 1
ATOM 646 C C . ASP A 1 86 ? 17.231 -3.260 -16.591 1.00 96.31 86 ASP A C 1
ATOM 648 O O . ASP A 1 86 ? 16.232 -3.658 -15.987 1.00 96.31 86 ASP A O 1
ATOM 652 N N . GLN A 1 87 ? 18.202 -2.586 -15.971 1.00 97.56 87 GLN A N 1
ATOM 653 C CA . GLN A 1 87 ? 18.134 -2.249 -14.546 1.00 97.56 87 GLN A CA 1
ATOM 654 C C . GLN A 1 87 ? 16.899 -1.404 -14.208 1.00 97.56 87 GLN A C 1
ATOM 656 O O . GLN A 1 87 ? 16.213 -1.704 -13.230 1.00 97.56 87 GLN A O 1
ATOM 661 N N . GLU A 1 88 ? 16.565 -0.399 -15.022 1.00 96.75 88 GLU A N 1
ATOM 662 C CA . GLU A 1 88 ? 15.370 0.430 -14.822 1.00 96.75 88 GLU A CA 1
ATOM 663 C C . GLU A 1 88 ? 14.069 -0.386 -14.901 1.00 96.75 88 GLU A C 1
ATOM 665 O O . GLU A 1 88 ? 13.181 -0.216 -14.060 1.00 96.75 88 GLU A O 1
ATOM 670 N N . ILE A 1 89 ? 13.960 -1.318 -15.858 1.00 98.19 89 ILE A N 1
ATOM 671 C CA . I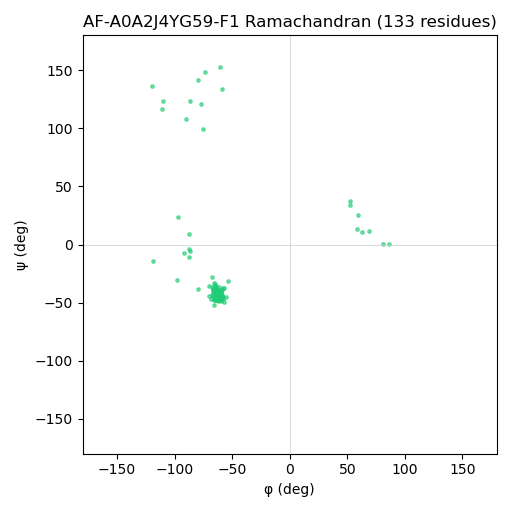LE A 1 89 ? 12.805 -2.222 -15.983 1.00 98.19 89 ILE A CA 1
ATOM 672 C C . ILE A 1 89 ? 12.659 -3.084 -14.724 1.00 98.19 89 ILE A C 1
ATOM 674 O O . ILE A 1 89 ? 11.556 -3.204 -14.181 1.00 98.19 89 ILE A O 1
ATOM 678 N N . TYR A 1 90 ? 13.748 -3.691 -14.245 1.00 97.94 90 TYR A N 1
ATOM 679 C CA . TYR A 1 90 ? 13.706 -4.530 -13.045 1.00 97.94 90 TYR A CA 1
ATOM 680 C C . TYR A 1 90 ? 13.389 -3.724 -11.785 1.00 97.94 90 TYR A C 1
ATOM 682 O O . TYR A 1 90 ? 12.597 -4.187 -10.962 1.00 97.94 90 TYR A O 1
ATOM 690 N N . GLN A 1 91 ? 13.926 -2.510 -11.659 1.00 97.56 91 GLN A N 1
ATOM 691 C CA . GLN A 1 91 ? 13.596 -1.608 -10.561 1.00 97.56 91 GLN A CA 1
ATOM 692 C C . GLN A 1 91 ? 12.099 -1.270 -10.561 1.00 97.56 91 GLN A C 1
ATOM 694 O O . GLN A 1 91 ? 11.445 -1.385 -9.524 1.00 97.56 91 GLN A O 1
ATOM 699 N N . ALA A 1 92 ? 11.531 -0.935 -11.726 1.00 97.75 92 ALA A N 1
ATOM 700 C CA . ALA A 1 92 ? 10.103 -0.666 -11.860 1.00 97.75 92 ALA A CA 1
ATOM 701 C C . ALA A 1 92 ? 9.255 -1.890 -11.479 1.00 97.75 92 ALA A C 1
ATOM 703 O O . ALA A 1 92 ? 8.290 -1.755 -10.731 1.00 97.75 92 ALA A O 1
ATOM 704 N N . ARG A 1 93 ? 9.628 -3.095 -11.930 1.00 98.19 93 ARG A N 1
ATOM 705 C CA . ARG A 1 93 ? 8.934 -4.347 -11.569 1.00 98.19 93 ARG A CA 1
ATOM 706 C C . ARG A 1 93 ? 8.995 -4.631 -10.069 1.00 98.19 93 ARG A C 1
ATOM 708 O O . ARG A 1 93 ? 7.987 -5.012 -9.481 1.00 98.19 93 ARG A O 1
ATOM 715 N N . PHE A 1 94 ? 10.151 -4.428 -9.441 1.00 98.25 94 PHE A N 1
ATOM 716 C CA . PHE A 1 94 ? 10.302 -4.610 -7.999 1.00 98.25 94 PHE A CA 1
ATOM 717 C C . PHE A 1 94 ? 9.414 -3.635 -7.217 1.00 98.25 94 PHE A C 1
ATOM 719 O O . PHE A 1 94 ? 8.691 -4.049 -6.310 1.00 98.25 94 PHE A O 1
ATOM 726 N N . SER A 1 95 ? 9.404 -2.359 -7.612 1.00 97.94 95 SER A N 1
ATOM 727 C CA . SER A 1 95 ? 8.511 -1.358 -7.026 1.00 97.94 95 SER A CA 1
ATOM 728 C C . SER A 1 95 ? 7.035 -1.728 -7.184 1.00 97.94 95 SER A C 1
ATOM 730 O O . SER A 1 95 ? 6.294 -1.582 -6.217 1.00 97.94 95 SER A O 1
ATOM 732 N N . GLN A 1 96 ? 6.620 -2.282 -8.331 1.00 98.31 96 GLN A N 1
ATOM 733 C CA . GLN A 1 96 ? 5.242 -2.757 -8.519 1.00 98.31 96 GLN A CA 1
ATOM 734 C C . GLN A 1 96 ? 4.868 -3.844 -7.514 1.00 98.31 96 GLN A C 1
ATOM 736 O O . GLN A 1 96 ? 3.840 -3.728 -6.855 1.00 98.31 96 GLN A O 1
ATOM 741 N N . VAL A 1 97 ? 5.713 -4.866 -7.344 1.00 98.31 97 VAL A N 1
ATOM 742 C CA . VAL A 1 97 ? 5.454 -5.954 -6.383 1.00 98.31 97 VAL A CA 1
ATOM 743 C C . VAL A 1 97 ? 5.373 -5.418 -4.952 1.00 98.31 97 VAL A C 1
ATOM 745 O O . VAL A 1 97 ? 4.504 -5.830 -4.182 1.00 98.31 97 VAL A O 1
ATOM 748 N N . LEU A 1 98 ? 6.243 -4.470 -4.593 1.00 98.12 98 LEU A N 1
ATOM 749 C CA . LEU A 1 98 ? 6.196 -3.818 -3.287 1.00 98.12 98 LEU A CA 1
ATOM 750 C C . LEU A 1 98 ? 4.884 -3.046 -3.089 1.00 98.12 98 LEU A C 1
ATOM 752 O O . LEU A 1 98 ? 4.225 -3.224 -2.067 1.00 98.12 98 LEU A O 1
ATOM 756 N N . THR A 1 99 ? 4.484 -2.228 -4.063 1.00 98.25 99 THR A N 1
ATOM 757 C CA . THR A 1 99 ? 3.239 -1.448 -4.010 1.00 98.25 99 THR A CA 1
ATOM 758 C C . THR A 1 99 ? 2.001 -2.350 -3.980 1.00 98.25 99 THR A C 1
ATOM 760 O O . THR A 1 99 ? 1.060 -2.074 -3.240 1.00 98.25 99 THR A O 1
ATOM 763 N N . GLU A 1 100 ? 1.999 -3.470 -4.706 1.00 97.81 100 GLU A N 1
ATOM 764 C CA . GLU A 1 100 ? 0.927 -4.472 -4.634 1.00 97.81 100 GLU A CA 1
ATOM 765 C C . GLU A 1 100 ? 0.847 -5.137 -3.253 1.00 97.81 100 GLU A C 1
ATOM 767 O O . GLU A 1 100 ? -0.247 -5.357 -2.736 1.00 97.81 100 GLU A O 1
ATOM 772 N N . SER A 1 101 ? 1.990 -5.424 -2.625 1.00 98.00 101 SER A N 1
ATOM 773 C CA . SER A 1 101 ? 2.034 -5.938 -1.252 1.00 98.00 101 SER A CA 1
ATOM 774 C C . SER A 1 101 ? 1.495 -4.916 -0.243 1.00 98.00 101 SER A C 1
ATOM 776 O O . SER A 1 101 ? 0.696 -5.262 0.627 1.00 98.00 101 SER A O 1
ATOM 778 N N . GLN A 1 102 ? 1.864 -3.641 -0.399 1.00 97.12 102 GLN A N 1
ATOM 779 C CA . GLN A 1 102 ? 1.354 -2.543 0.428 1.00 97.12 102 GLN A CA 1
ATOM 780 C C . GLN A 1 102 ? -0.165 -2.392 0.294 1.00 97.12 102 GLN A C 1
ATOM 782 O O . GLN A 1 102 ? -0.852 -2.300 1.308 1.00 97.12 102 GLN A O 1
ATOM 787 N N . LEU A 1 103 ? -0.704 -2.461 -0.929 1.00 96.81 103 LEU A N 1
ATOM 788 C CA . LEU A 1 103 ? -2.153 -2.450 -1.165 1.00 96.81 103 LEU A CA 1
ATOM 789 C C . LEU A 1 103 ? -2.860 -3.596 -0.432 1.00 96.81 103 LEU A C 1
ATOM 791 O O . LEU A 1 103 ? -3.863 -3.363 0.235 1.00 96.81 103 LEU A O 1
ATOM 795 N N . ARG A 1 104 ? -2.317 -4.818 -0.485 1.00 94.88 104 ARG A N 1
ATOM 796 C CA . ARG A 1 104 ? -2.895 -5.969 0.233 1.00 94.88 104 ARG A CA 1
ATOM 797 C C . ARG A 1 104 ? -2.853 -5.791 1.749 1.00 94.88 104 ARG A C 1
ATOM 799 O O . ARG A 1 104 ? -3.811 -6.148 2.426 1.00 94.88 104 ARG A O 1
ATOM 806 N N . SER A 1 105 ? -1.767 -5.239 2.293 1.00 94.62 105 SER A N 1
ATOM 807 C CA . SER A 1 105 ? -1.690 -4.919 3.726 1.00 94.62 105 SER A CA 1
ATOM 808 C C . SER A 1 105 ? -2.775 -3.916 4.121 1.00 94.62 105 SER A C 1
ATOM 810 O O . SER A 1 105 ? -3.491 -4.117 5.097 1.00 94.62 105 SER A O 1
ATOM 812 N N . LEU A 1 106 ? -2.956 -2.881 3.304 1.00 94.88 106 LEU A N 1
ATOM 813 C CA . LEU A 1 106 ? -3.944 -1.837 3.528 1.00 94.88 106 LEU A CA 1
ATOM 814 C C . LEU A 1 106 ? -5.390 -2.351 3.452 1.00 94.88 106 LEU A C 1
ATOM 816 O O . LEU A 1 106 ? -6.257 -1.920 4.215 1.00 94.88 106 LEU A O 1
ATOM 820 N N . GLU A 1 107 ? -5.661 -3.305 2.558 1.00 91.19 107 GLU A N 1
ATOM 821 C CA . GLU A 1 107 ? -6.944 -4.010 2.498 1.00 91.19 107 GLU A CA 1
ATOM 822 C C . GLU A 1 107 ? -7.243 -4.740 3.817 1.00 91.19 107 GLU A C 1
ATOM 824 O O . GLU A 1 107 ? -8.363 -4.649 4.327 1.00 91.19 107 GLU A O 1
ATOM 829 N N . LEU A 1 108 ? -6.248 -5.405 4.419 1.00 91.44 108 LEU A N 1
ATOM 830 C CA . LEU A 1 108 ? -6.398 -6.061 5.724 1.00 91.44 108 LEU A CA 1
ATOM 831 C C . LEU A 1 108 ? -6.689 -5.051 6.841 1.00 91.44 108 LEU A C 1
ATOM 833 O O . LEU A 1 108 ? -7.583 -5.290 7.658 1.00 91.44 108 LEU A O 1
ATOM 837 N N . ASP A 1 109 ? -6.003 -3.908 6.848 1.00 90.44 109 ASP A N 1
ATOM 838 C CA . ASP A 1 109 ? -6.222 -2.839 7.831 1.00 90.44 109 ASP A CA 1
ATOM 839 C C . ASP A 1 109 ? -7.631 -2.234 7.726 1.00 90.44 109 ASP A C 1
ATOM 841 O O . ASP A 1 109 ? -8.279 -1.932 8.739 1.00 90.44 109 ASP A O 1
ATOM 845 N N . CYS A 1 110 ? -8.159 -2.126 6.505 1.00 90.56 110 CYS A N 1
ATOM 846 C CA . CYS A 1 110 ? -9.537 -1.712 6.253 1.00 90.56 110 CYS A CA 1
ATOM 847 C C . CYS A 1 110 ? -10.546 -2.752 6.770 1.00 90.56 110 CYS A C 1
ATOM 849 O O . CYS A 1 110 ? -11.519 -2.406 7.451 1.00 90.56 110 CYS A O 1
ATOM 851 N N . LEU A 1 111 ? -10.309 -4.044 6.517 1.00 89.81 111 LEU A N 1
ATOM 852 C CA . LEU A 1 111 ? -11.147 -5.127 7.046 1.00 89.81 111 LEU A CA 1
ATOM 853 C C . LEU A 1 111 ? -11.141 -5.172 8.576 1.00 89.81 111 LEU A C 1
ATOM 855 O O . LEU A 1 111 ? -12.182 -5.438 9.182 1.00 89.81 111 LEU A O 1
ATOM 859 N N . PHE A 1 112 ? -9.997 -4.888 9.198 1.00 88.19 112 PHE A N 1
ATOM 860 C CA . PHE A 1 112 ? -9.881 -4.775 10.648 1.00 88.19 112 PHE A CA 1
ATOM 861 C C . PHE A 1 112 ? -10.683 -3.580 11.176 1.00 88.19 112 PHE A C 1
ATOM 863 O O . PHE A 1 112 ? -11.543 -3.745 12.040 1.00 88.19 112 PHE A O 1
ATOM 870 N N . SER A 1 113 ? -10.473 -2.393 10.603 1.00 87.38 113 SER A N 1
ATOM 871 C CA . SER A 1 113 ? -11.105 -1.147 11.060 1.00 87.38 113 SER A CA 1
ATOM 872 C C . SER A 1 113 ? -12.622 -1.120 10.829 1.00 87.38 113 SER A C 1
ATOM 874 O O . SER A 1 113 ? -13.351 -0.491 11.590 1.00 87.38 113 SER A O 1
ATOM 876 N N . THR A 1 114 ? -13.120 -1.838 9.815 1.00 87.56 114 THR A N 1
ATOM 877 C CA . THR A 1 114 ? -14.565 -2.021 9.573 1.00 87.56 114 THR A CA 1
ATOM 878 C C . THR A 1 114 ? -15.183 -3.198 10.335 1.00 87.56 114 THR A C 1
ATOM 880 O O . THR A 1 114 ? -16.393 -3.405 10.248 1.00 87.56 114 THR A O 1
ATOM 883 N N . GLY A 1 115 ? -14.383 -4.003 11.044 1.00 87.81 115 GLY A N 1
ATOM 884 C CA . GLY A 1 115 ? -14.847 -5.218 11.722 1.00 87.81 115 GLY A CA 1
ATOM 885 C C . GLY A 1 115 ? -15.265 -6.362 10.784 1.00 87.81 115 GLY A C 1
ATOM 886 O O . GLY A 1 115 ? -15.854 -7.342 11.242 1.00 87.81 115 GLY A O 1
ATOM 887 N N . LYS A 1 1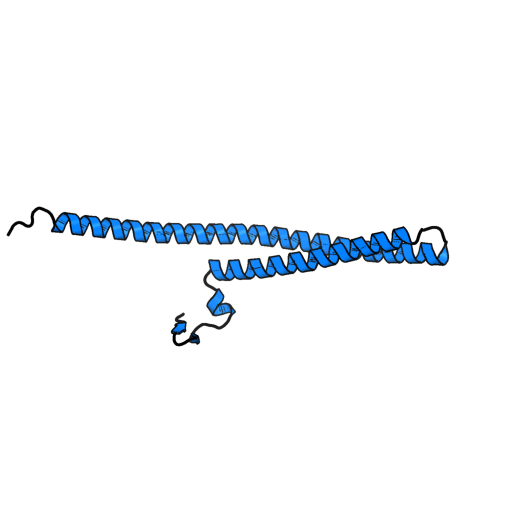16 ? -14.960 -6.269 9.482 1.00 88.62 116 LYS A N 1
ATOM 888 C CA . LYS A 1 116 ? -15.346 -7.241 8.440 1.00 88.62 116 LYS A CA 1
ATOM 889 C C . LYS A 1 116 ? -14.364 -8.399 8.262 1.00 88.62 116 LYS A C 1
ATOM 891 O O . LYS A 1 116 ? -14.620 -9.302 7.475 1.00 88.62 116 LYS A O 1
ATOM 896 N N . MET A 1 117 ? -13.244 -8.400 8.979 1.00 89.56 117 MET A N 1
ATOM 897 C CA . MET A 1 117 ? -12.215 -9.435 8.842 1.00 89.56 117 MET A CA 1
ATOM 898 C C . MET A 1 117 ? -12.782 -10.856 9.038 1.00 89.56 117 MET A C 1
ATOM 900 O O . MET A 1 117 ? -12.546 -11.732 8.213 1.00 89.56 117 MET A O 1
ATOM 904 N N . ARG A 1 118 ? -13.612 -11.075 10.068 1.00 89.69 118 ARG A N 1
ATOM 905 C CA . ARG A 1 118 ? -14.221 -12.392 10.344 1.00 89.69 118 ARG A CA 1
ATOM 906 C C . ARG A 1 118 ? -15.119 -12.885 9.208 1.00 89.69 118 ARG A C 1
ATOM 908 O O . ARG A 1 118 ? -15.029 -14.055 8.845 1.00 89.69 118 ARG A O 1
ATOM 915 N N . SER A 1 119 ? -15.950 -12.009 8.645 1.00 89.12 119 SER A N 1
ATOM 916 C CA . SER A 1 119 ? -16.879 -12.375 7.574 1.00 89.12 119 SER A CA 1
ATOM 917 C C . SER A 1 119 ? -16.149 -12.662 6.263 1.00 89.12 119 SER A C 1
ATOM 919 O O . SER A 1 119 ? -16.416 -13.677 5.625 1.00 89.12 119 SER A O 1
ATOM 921 N N . VAL A 1 120 ? -15.175 -11.825 5.892 1.00 90.19 120 VAL A N 1
ATOM 922 C CA . VAL A 1 120 ? -14.399 -11.986 4.649 1.00 90.19 120 VAL A CA 1
ATOM 923 C C . VAL A 1 120 ? -13.535 -13.245 4.667 1.00 90.19 120 VAL A C 1
ATOM 925 O O . VAL A 1 120 ? -13.440 -13.929 3.652 1.00 90.19 120 VAL A O 1
ATOM 928 N N . PHE A 1 121 ? -12.960 -13.598 5.819 1.00 90.06 121 PHE A N 1
ATOM 929 C CA . PHE A 1 121 ? -12.195 -14.838 5.981 1.00 90.06 121 PHE A CA 1
ATOM 930 C C . PHE A 1 121 ? -13.058 -16.054 6.363 1.00 90.06 121 PHE A C 1
ATOM 932 O O . PHE A 1 121 ? -12.511 -17.107 6.681 1.00 90.06 121 PHE A O 1
ATOM 939 N N . ALA A 1 122 ? -14.392 -15.929 6.332 1.00 88.69 122 ALA A N 1
ATOM 940 C CA . ALA A 1 122 ? -15.339 -16.995 6.674 1.00 88.69 122 ALA A CA 1
ATOM 941 C C . ALA A 1 122 ? -15.080 -17.654 8.048 1.00 88.69 122 ALA A C 1
ATOM 943 O O . ALA A 1 122 ? -15.304 -18.851 8.229 1.00 88.69 122 ALA A O 1
ATOM 944 N N . LEU A 1 123 ? -14.606 -16.868 9.019 1.00 86.31 123 LEU A N 1
ATOM 945 C CA . LEU A 1 123 ? -14.272 -17.316 10.377 1.00 86.31 123 LEU A CA 1
ATOM 946 C C . LEU A 1 123 ? -15.472 -17.276 11.329 1.00 86.31 123 LEU A C 1
ATOM 948 O O . LEU A 1 123 ? -15.395 -17.782 12.447 1.00 86.31 123 LEU A O 1
ATOM 952 N N . GLU A 1 124 ? -16.579 -16.661 10.919 1.00 81.94 124 GLU A N 1
ATOM 953 C CA . GLU A 1 124 ? -17.808 -16.653 11.710 1.00 81.94 124 GLU A CA 1
ATOM 954 C C . GLU A 1 124 ? -18.294 -18.081 11.968 1.00 81.94 124 GLU A C 1
ATOM 956 O O . GLU A 1 124 ? -18.351 -18.904 11.054 1.00 81.94 124 GLU A O 1
ATOM 961 N N . LYS A 1 125 ? -18.670 -18.368 13.221 1.00 77.38 125 LYS A N 1
ATOM 962 C CA . LYS A 1 125 ? -19.144 -19.687 13.676 1.00 77.38 125 LYS A CA 1
ATOM 963 C C . LYS A 1 125 ? -18.104 -20.804 13.547 1.00 77.38 125 LYS A C 1
ATOM 965 O O . LYS A 1 125 ? -18.436 -21.974 13.731 1.00 77.38 125 LYS A O 1
ATOM 970 N N . GLN A 1 126 ? -16.845 -20.470 13.262 1.00 79.75 126 GLN A N 1
ATOM 971 C CA . GLN A 1 126 ? -15.757 -21.425 13.392 1.00 79.75 126 GLN A CA 1
ATOM 972 C C . GLN A 1 126 ? -15.343 -21.544 14.858 1.00 79.75 126 GLN A C 1
ATOM 974 O O . GLN A 1 126 ? -15.305 -20.561 15.605 1.00 79.75 126 GLN A O 1
ATOM 979 N N . ASN A 1 127 ? -15.024 -22.770 15.263 1.00 77.00 127 ASN A N 1
ATOM 980 C CA . ASN A 1 127 ? -14.387 -23.033 16.541 1.00 77.00 127 ASN A CA 1
ATOM 981 C C . ASN A 1 127 ? -12.874 -22.998 16.329 1.00 77.00 127 ASN A C 1
ATOM 983 O O . ASN A 1 127 ? -12.309 -23.892 15.696 1.00 77.00 127 ASN A O 1
ATOM 987 N N . ILE A 1 128 ? -12.231 -21.947 16.830 1.00 76.38 128 ILE A N 1
ATOM 988 C CA . ILE A 1 128 ? -10.782 -21.785 16.752 1.00 76.38 128 ILE A CA 1
ATOM 989 C C . ILE A 1 128 ? -10.242 -21.924 18.171 1.00 76.38 128 ILE A C 1
ATOM 991 O O . ILE A 1 128 ? -10.583 -21.140 19.053 1.0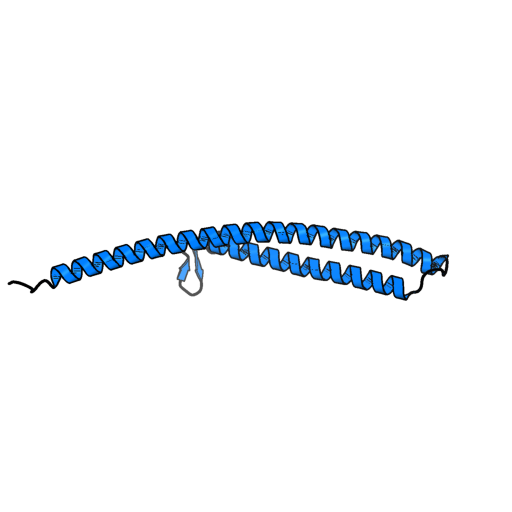0 76.38 128 ILE A O 1
ATOM 995 N N . GLN A 1 129 ? -9.418 -22.949 18.397 1.00 79.38 129 GLN A N 1
ATOM 996 C CA . GLN A 1 129 ? -8.787 -23.230 19.695 1.00 79.38 129 GLN A CA 1
ATOM 997 C C . GLN A 1 129 ? -9.769 -23.292 20.887 1.00 79.38 129 GLN A C 1
ATOM 999 O O . GLN A 1 129 ? -9.447 -22.866 21.992 1.00 79.38 129 GLN A O 1
ATOM 1004 N N . GLY A 1 130 ? -10.974 -23.835 20.681 1.00 77.38 130 GLY A N 1
ATOM 1005 C CA . GLY A 1 130 ? -11.968 -24.015 21.744 1.00 77.38 130 GLY A CA 1
ATOM 1006 C C . GLY A 1 130 ? -12.870 -22.803 21.989 1.00 77.38 130 GLY A C 1
ATOM 1007 O O . GLY A 1 130 ? -13.749 -22.879 22.846 1.00 77.38 130 GLY A O 1
ATOM 1008 N N . VAL A 1 131 ? -12.699 -21.710 21.235 1.00 75.00 131 VAL A N 1
ATOM 1009 C CA . VAL A 1 131 ? -13.559 -20.523 21.299 1.00 75.00 131 VAL A CA 1
ATOM 1010 C C . VAL A 1 131 ? -14.388 -20.427 20.020 1.00 75.00 131 VAL A C 1
ATOM 1012 O O . VAL A 1 131 ? -13.853 -20.385 18.912 1.00 75.00 131 VAL A O 1
ATOM 1015 N N . GLU A 1 132 ? -15.712 -20.388 20.173 1.00 74.75 132 GLU A N 1
ATOM 1016 C CA . GLU A 1 132 ? -16.626 -20.130 19.061 1.00 74.75 132 GLU A CA 1
ATOM 1017 C C . GLU A 1 132 ? -16.626 -18.637 18.727 1.00 74.75 132 GLU A C 1
ATOM 1019 O O . GLU A 1 132 ? -16.962 -17.789 19.564 1.00 74.75 132 GLU A O 1
ATOM 1024 N N . ILE A 1 133 ? -16.269 -18.311 17.486 1.00 72.00 133 ILE A N 1
ATOM 1025 C CA . ILE A 1 133 ? -16.339 -16.939 16.997 1.00 72.00 133 ILE A CA 1
ATOM 1026 C C . ILE A 1 133 ? -17.803 -16.595 16.725 1.00 72.00 133 ILE A C 1
ATOM 1028 O O . ILE A 1 133 ? -18.375 -16.953 15.694 1.00 72.00 133 ILE A O 1
ATOM 1032 N N . ARG A 1 134 ? -18.410 -15.886 17.681 1.00 66.62 134 ARG A N 1
ATOM 1033 C CA . ARG A 1 134 ? -19.751 -15.304 17.546 1.00 66.62 134 ARG A CA 1
ATOM 1034 C C . ARG A 1 134 ? -19.784 -14.294 16.387 1.00 66.62 134 ARG A C 1
ATOM 1036 O O . ARG A 1 134 ? -18.730 -13.727 16.090 1.00 66.62 134 ARG A O 1
ATOM 1043 N N . PRO A 1 135 ? -20.944 -14.080 15.741 1.00 61.16 135 PRO A N 1
ATOM 1044 C CA . PRO A 1 135 ? -21.096 -13.058 14.701 1.00 61.16 135 PRO A CA 1
ATOM 1045 C C . PRO A 1 135 ? -20.714 -11.662 15.216 1.00 61.16 135 PRO A C 1
ATOM 1047 O O . PRO A 1 135 ? -21.007 -11.355 16.391 1.00 61.16 135 PRO A O 1
#

Sequence (135 aa):
IYQGGAMTASRDAAQQSLAAANAAIKTAQLDASQKLNASRDEAVNLAQSLGIQKRQQQLGEQTRALYQDQYLQLGSRPLLDLLNVDQEIYQARFSQVLTESQLRSLELDCLFSTGKMRSVFALEKQNIQGVEIRP

Organism: NCBI:txid1134687

pLDDT: mean 91.17, std 8.18, range [60.34, 98.31]

Radius of gyration: 29.06 Å; Cα contacts (8 Å, |Δi|>4): 78; chains: 1; bounding box: 55×34×97 Å

Solvent-accessible surface area (backbone atoms only — not comparable to full-atom values): 7312 Å² total; per-residue (Å²): 138,86,68,86,58,53,68,57,54,53,51,53,50,51,52,50,52,50,52,50,51,54,48,51,54,52,49,54,53,50,52,33,52,52,50,48,51,52,48,51,56,49,48,54,52,45,54,52,50,41,52,50,32,52,50,52,26,55,53,28,55,54,50,37,54,56,45,50,50,35,37,75,76,65,66,79,45,62,72,63,61,46,54,51,35,51,51,51,28,50,51,26,52,53,51,37,56,51,43,53,51,50,48,54,53,47,50,52,52,45,27,55,57,69,66,42,45,45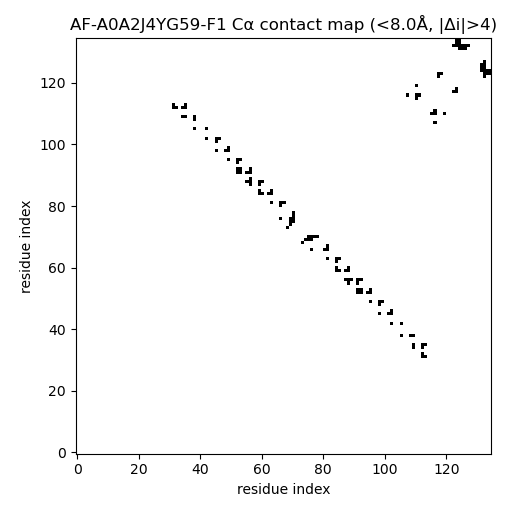,66,78,69,64,41,53,73,36,72,58,96,88,44,71,34,71,128

Secondary structure (DSSP, 8-state):
---TTHHHHHHHHHHHHHHHHHHHHHHHHHHHHHHHHHHHHHHHHHHHHHHHHHHHHHHHHHHHHHHHHIIIII--S-HHHHHHHHHHHHHHHHHHHHHHHHHHHHHHHHHHHTT-HHHHTT-TT-EETTEE---